Protein AF-A0A1I4CXL2-F1 (afdb_monomer_lite)

pLDDT: mean 93.28, std 7.28, range [53.97, 98.31]

Organism: NCBI:txid1123062

Radius of gyration: 19.46 Å; chains: 1; bounding box: 31×36×52 Å

Structure (mmCIF, N/CA/C/O backbone):
data_AF-A0A1I4CXL2-F1
#
_entry.id   AF-A0A1I4CXL2-F1
#
loop_
_atom_site.group_PDB
_atom_site.id
_atom_site.type_symbol
_atom_site.label_atom_id
_atom_site.label_alt_id
_atom_site.label_comp_id
_atom_site.label_asym_id
_atom_site.label_entity_id
_atom_site.label_seq_id
_atom_site.pdbx_PDB_ins_code
_atom_site.Cartn_x
_atom_site.Cartn_y
_atom_site.Cartn_z
_atom_site.occupancy
_atom_site.B_iso_or_equiv
_atom_site.auth_seq_id
_atom_site.auth_comp_id
_atom_site.auth_asym_id
_atom_site.auth_atom_id
_atom_site.pdbx_PDB_model_num
ATOM 1 N N . MET A 1 1 ? 8.875 -3.150 -25.384 1.00 70.00 1 MET A N 1
ATOM 2 C CA . MET A 1 1 ? 8.623 -3.515 -23.969 1.00 70.00 1 MET A CA 1
ATOM 3 C C . MET A 1 1 ? 8.547 -5.034 -23.763 1.00 70.00 1 MET A C 1
ATOM 5 O O . MET A 1 1 ? 9.487 -5.574 -23.207 1.00 70.00 1 MET A O 1
ATOM 9 N N . GLY A 1 2 ? 7.508 -5.754 -24.218 1.00 85.25 2 GLY A N 1
ATOM 10 C CA . GLY A 1 2 ? 7.431 -7.222 -24.067 1.00 85.25 2 GLY A CA 1
ATOM 11 C C . GLY A 1 2 ? 6.231 -7.871 -24.774 1.00 85.25 2 GLY A C 1
ATOM 12 O O . GLY A 1 2 ? 5.376 -7.164 -25.307 1.00 85.25 2 GLY A O 1
ATOM 13 N N . GLU A 1 3 ? 6.190 -9.200 -24.804 1.00 91.00 3 GLU A N 1
ATOM 14 C CA . GLU A 1 3 ? 5.093 -10.050 -25.289 1.00 91.00 3 GLU A CA 1
ATOM 15 C C . GLU A 1 3 ? 4.484 -10.840 -24.123 1.00 91.00 3 GLU A C 1
ATOM 17 O O . GLU A 1 3 ? 5.209 -11.265 -23.223 1.00 91.00 3 GLU A O 1
ATOM 22 N N . ARG A 1 4 ? 3.154 -10.998 -24.111 1.00 92.50 4 ARG A N 1
ATOM 23 C CA . ARG A 1 4 ? 2.456 -11.800 -23.100 1.00 92.50 4 ARG A CA 1
ATOM 24 C C . ARG A 1 4 ? 2.399 -13.253 -23.552 1.00 92.50 4 ARG A C 1
ATOM 26 O O . ARG A 1 4 ? 1.912 -13.531 -24.640 1.00 92.50 4 ARG A O 1
ATOM 33 N N . VAL A 1 5 ? 2.881 -14.151 -22.705 1.00 92.69 5 VAL A N 1
ATOM 34 C CA . VAL A 1 5 ? 2.886 -15.597 -22.931 1.00 92.69 5 VAL A CA 1
ATOM 35 C C . VAL A 1 5 ? 2.160 -16.256 -21.770 1.00 92.69 5 VAL A C 1
ATOM 37 O O . VAL A 1 5 ? 2.385 -15.874 -20.620 1.00 92.69 5 VAL A O 1
ATOM 40 N N . SER A 1 6 ? 1.314 -17.244 -22.061 1.00 92.06 6 SER A N 1
ATOM 41 C CA . SER A 1 6 ? 0.529 -17.941 -21.043 1.00 92.06 6 SER A CA 1
ATOM 42 C C . SER A 1 6 ? 1.392 -18.422 -19.879 1.00 92.06 6 SER A C 1
ATOM 44 O O . SER A 1 6 ? 2.483 -18.982 -20.060 1.00 92.06 6 SER A O 1
ATOM 46 N N . GLU A 1 7 ? 0.897 -18.172 -18.670 1.00 93.12 7 GLU A N 1
ATOM 47 C CA . GLU A 1 7 ? 1.526 -18.667 -17.455 1.00 93.12 7 GLU A CA 1
ATOM 48 C C . GLU A 1 7 ? 1.437 -20.197 -17.413 1.00 93.12 7 GLU A C 1
ATOM 50 O O . GLU A 1 7 ? 0.455 -20.804 -17.838 1.00 93.12 7 GLU A O 1
ATOM 55 N N . VAL A 1 8 ? 2.511 -20.830 -16.944 1.00 91.00 8 VAL A N 1
ATOM 56 C CA . VAL A 1 8 ? 2.611 -22.295 -16.850 1.00 91.00 8 VAL A CA 1
ATOM 57 C C . VAL A 1 8 ? 1.792 -22.786 -15.661 1.00 91.00 8 VAL A C 1
ATOM 59 O O . VAL A 1 8 ? 1.306 -23.913 -15.675 1.00 91.00 8 VAL A O 1
ATOM 62 N N . VAL A 1 9 ? 1.611 -21.928 -14.653 1.00 90.06 9 VAL A N 1
ATOM 63 C CA . VAL A 1 9 ? 0.753 -22.187 -13.500 1.00 90.06 9 VAL A CA 1
ATOM 64 C C . VAL A 1 9 ? -0.655 -21.632 -13.761 1.00 90.06 9 VAL A C 1
ATOM 66 O O . VAL A 1 9 ? -0.821 -20.418 -13.904 1.00 90.06 9 VAL A O 1
ATOM 69 N N . PRO A 1 10 ? -1.692 -22.485 -13.792 1.00 90.94 10 PRO A N 1
ATOM 70 C CA . PRO A 1 10 ? -3.070 -22.036 -13.949 1.00 90.94 10 PRO A CA 1
ATOM 71 C C . PRO A 1 10 ? -3.499 -21.063 -12.843 1.00 90.94 10 PRO A C 1
ATOM 73 O O . PRO A 1 10 ? -3.133 -21.226 -11.681 1.00 90.94 10 PRO A O 1
ATOM 76 N N . GLY A 1 11 ? -4.311 -20.067 -13.203 1.00 91.38 11 GLY A N 1
ATOM 77 C CA . GLY A 1 11 ? -4.863 -19.081 -12.264 1.00 91.38 11 GLY A CA 1
ATOM 78 C C . GLY A 1 11 ? -4.010 -17.825 -12.063 1.00 91.38 11 GLY A C 1
ATOM 79 O O . GLY A 1 11 ? -4.475 -16.877 -11.434 1.00 91.38 11 GLY A O 1
ATOM 80 N N . TYR A 1 12 ? -2.807 -17.778 -12.634 1.00 89.50 12 TYR A N 1
ATOM 81 C CA . TYR A 1 12 ? -1.955 -16.592 -12.627 1.00 89.50 12 TYR A CA 1
ATOM 82 C C . TYR A 1 12 ? -2.039 -15.821 -13.959 1.00 89.50 12 TYR A C 1
ATOM 84 O O . TYR A 1 12 ? -2.349 -16.414 -14.995 1.00 89.50 12 TYR A O 1
ATOM 92 N N . PRO A 1 13 ? -1.773 -14.499 -13.962 1.00 91.75 13 PRO A N 1
ATOM 93 C CA . PRO A 1 13 ? -1.742 -13.703 -15.189 1.00 91.75 13 PRO A CA 1
ATOM 94 C C . PRO A 1 13 ? -0.609 -14.119 -16.133 1.00 91.75 13 PRO A C 1
ATOM 96 O O . PRO A 1 13 ? 0.449 -14.540 -15.676 1.00 91.75 13 PRO A O 1
ATOM 99 N N . ASP A 1 14 ? -0.787 -13.887 -17.437 1.00 94.50 14 ASP A N 1
ATOM 100 C CA . ASP A 1 14 ? 0.247 -14.131 -18.451 1.00 94.50 14 ASP A CA 1
ATOM 101 C C . ASP A 1 14 ? 1.595 -13.481 -18.105 1.00 94.50 14 ASP A C 1
ATOM 103 O O . ASP A 1 14 ? 1.666 -12.302 -17.723 1.00 94.50 14 ASP A O 1
ATOM 107 N N . ARG A 1 15 ? 2.676 -14.225 -18.356 1.00 91.25 15 ARG A N 1
ATOM 108 C CA . ARG A 1 15 ? 4.052 -13.750 -18.193 1.00 91.25 15 ARG A CA 1
ATOM 109 C C . ARG A 1 15 ? 4.412 -12.750 -19.269 1.00 91.25 15 ARG A C 1
ATOM 111 O O . ARG A 1 15 ? 4.030 -12.891 -20.426 1.00 91.25 15 ARG A O 1
ATOM 118 N N . LEU A 1 16 ? 5.234 -11.775 -18.900 1.00 90.88 16 LEU A N 1
ATOM 119 C CA . LEU A 1 16 ? 5.804 -10.820 -19.838 1.00 90.88 16 LEU A CA 1
ATOM 120 C C . LEU A 1 16 ? 7.216 -11.273 -20.230 1.00 90.88 16 LEU A C 1
ATOM 122 O O . LEU A 1 16 ? 8.097 -11.347 -19.379 1.00 90.88 16 LEU A O 1
ATOM 126 N N . ILE A 1 17 ? 7.425 -11.567 -21.511 1.00 91.88 17 ILE A N 1
ATOM 127 C CA . ILE A 1 17 ? 8.720 -11.932 -22.100 1.00 91.88 17 ILE A CA 1
ATOM 128 C C . ILE A 1 17 ? 9.277 -10.711 -22.842 1.00 91.88 17 ILE A C 1
ATOM 130 O O . ILE A 1 17 ? 8.512 -10.020 -23.523 1.00 91.88 17 ILE A O 1
ATOM 134 N N . PRO A 1 18 ? 10.573 -10.374 -22.716 1.00 93.12 18 PRO A N 1
ATOM 135 C CA . PRO A 1 18 ? 11.114 -9.217 -23.412 1.00 93.12 18 PRO A CA 1
ATOM 136 C C . PRO A 1 18 ? 11.134 -9.486 -24.917 1.00 93.12 18 PRO A C 1
ATOM 138 O O . PRO A 1 18 ? 11.532 -10.558 -25.367 1.00 93.12 18 PRO A O 1
ATOM 141 N N . ARG A 1 19 ? 10.724 -8.489 -25.706 1.00 93.69 19 ARG A N 1
ATOM 142 C CA . ARG A 1 19 ? 10.996 -8.499 -27.150 1.00 93.69 19 ARG A CA 1
ATOM 143 C C . ARG A 1 19 ? 12.482 -8.225 -27.374 1.00 93.69 19 ARG A C 1
ATOM 145 O O . ARG A 1 19 ? 13.108 -7.584 -26.529 1.00 93.69 19 ARG A O 1
ATOM 152 N N . LEU A 1 20 ? 13.004 -8.649 -28.523 1.00 93.31 20 LEU A N 1
ATOM 153 C CA . LEU A 1 20 ? 14.396 -8.407 -28.904 1.00 93.31 20 LEU A CA 1
ATOM 154 C C . LEU A 1 20 ? 14.757 -6.918 -28.7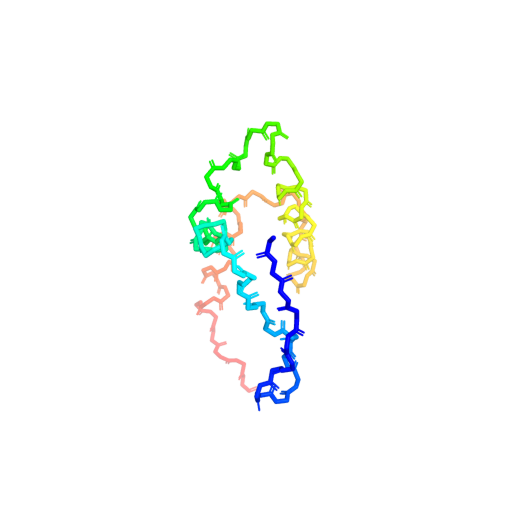55 1.00 93.31 20 LEU A C 1
ATOM 156 O O . LEU A 1 20 ? 14.043 -6.056 -29.272 1.00 93.31 20 LEU A O 1
ATOM 160 N N . GLY A 1 21 ? 15.836 -6.630 -28.025 1.00 93.88 21 GLY A N 1
ATOM 161 C CA . GLY A 1 21 ? 16.319 -5.271 -27.754 1.00 93.88 21 GLY A CA 1
ATOM 162 C C . GLY A 1 21 ? 15.639 -4.547 -26.581 1.00 93.88 21 GLY A C 1
ATOM 163 O O . GLY A 1 21 ? 16.050 -3.441 -26.237 1.00 93.88 21 GLY A O 1
ATOM 164 N N . HIS A 1 22 ? 14.625 -5.145 -25.946 1.00 92.81 22 HIS A N 1
ATOM 165 C CA . HIS A 1 22 ? 13.920 -4.591 -24.778 1.00 92.81 22 HIS A CA 1
ATOM 166 C C . HIS A 1 22 ? 14.219 -5.344 -23.471 1.00 92.81 22 HIS A C 1
ATOM 168 O O . HIS A 1 22 ? 13.502 -5.204 -22.477 1.00 92.81 22 HIS A O 1
ATOM 174 N N . GLU A 1 23 ? 15.277 -6.150 -23.443 1.00 94.19 23 GLU A N 1
ATOM 175 C CA . GLU A 1 23 ? 15.664 -6.958 -22.286 1.00 94.19 23 GLU A CA 1
ATOM 176 C C . GLU A 1 23 ? 15.974 -6.069 -21.075 1.00 94.19 23 GLU A C 1
ATOM 178 O O . GLU A 1 23 ? 15.591 -6.383 -19.947 1.00 94.19 23 GLU A O 1
ATOM 183 N N . ARG A 1 24 ? 16.623 -4.921 -21.312 1.00 93.19 24 ARG A N 1
ATOM 184 C CA . ARG A 1 24 ? 16.958 -3.945 -20.264 1.00 93.19 24 ARG A CA 1
ATOM 185 C C . ARG A 1 24 ? 15.720 -3.263 -19.687 1.00 93.19 24 ARG A C 1
ATOM 187 O O . ARG A 1 24 ? 15.631 -3.144 -18.467 1.00 93.19 24 ARG A O 1
ATOM 194 N N . ASP A 1 25 ? 14.768 -2.879 -20.536 1.00 91.19 25 ASP A N 1
ATOM 195 C CA . ASP A 1 25 ? 13.531 -2.213 -20.111 1.00 91.19 25 ASP A CA 1
ATOM 196 C C . ASP A 1 25 ? 12.715 -3.119 -19.190 1.00 91.19 25 ASP A C 1
ATOM 198 O O . ASP A 1 25 ? 12.252 -2.696 -18.132 1.00 91.19 25 ASP A O 1
ATOM 202 N N . LEU A 1 26 ? 12.578 -4.396 -19.563 1.00 91.69 26 LEU A N 1
ATOM 203 C CA . LEU A 1 26 ? 11.857 -5.358 -18.741 1.00 91.69 26 LEU A CA 1
ATOM 204 C C . LEU A 1 26 ? 12.618 -5.686 -17.451 1.00 91.69 26 LEU A C 1
ATOM 206 O O . LEU A 1 26 ? 12.005 -5.743 -16.387 1.00 91.69 26 LEU A O 1
ATOM 210 N N . ARG A 1 27 ? 13.951 -5.828 -17.516 1.00 91.31 27 ARG A N 1
ATOM 211 C CA . ARG A 1 27 ? 14.803 -6.040 -16.332 1.00 91.31 27 ARG A CA 1
ATOM 212 C C . ARG A 1 27 ? 14.704 -4.890 -15.329 1.00 91.31 27 ARG A C 1
ATOM 214 O O . ARG A 1 27 ? 14.824 -5.123 -14.130 1.00 91.31 27 ARG A O 1
ATOM 221 N N . ALA A 1 28 ? 14.473 -3.665 -15.794 1.00 93.38 28 ALA A N 1
ATOM 222 C CA . ALA A 1 28 ? 14.301 -2.506 -14.929 1.00 93.38 28 ALA A CA 1
ATOM 223 C C . ALA A 1 28 ? 12.963 -2.502 -14.162 1.00 93.38 28 ALA A C 1
ATOM 225 O O . ALA A 1 28 ? 12.806 -1.699 -13.246 1.00 93.38 28 ALA A O 1
ATOM 226 N N . ARG A 1 29 ? 12.001 -3.384 -14.465 1.00 91.38 29 ARG A N 1
ATOM 227 C CA . ARG A 1 29 ? 10.698 -3.443 -13.774 1.00 91.38 29 ARG A CA 1
ATOM 228 C C . ARG A 1 29 ? 10.764 -4.238 -12.468 1.00 91.38 29 ARG A C 1
ATOM 230 O O . ARG A 1 29 ? 10.045 -5.215 -12.280 1.00 91.38 29 ARG A O 1
ATOM 237 N N . THR A 1 30 ? 11.641 -3.816 -11.567 1.00 94.31 30 THR A N 1
ATOM 238 C CA . THR A 1 30 ? 11.753 -4.374 -10.216 1.00 94.31 30 THR A CA 1
ATOM 239 C C . THR A 1 30 ? 10.776 -3.689 -9.262 1.00 94.31 30 THR A C 1
ATOM 241 O O . THR A 1 30 ? 10.366 -2.552 -9.503 1.00 94.31 30 THR A O 1
ATOM 244 N N . LEU A 1 31 ? 10.435 -4.350 -8.148 1.00 95.81 31 LEU A N 1
ATOM 245 C CA . LEU A 1 31 ? 9.670 -3.704 -7.074 1.00 95.81 31 LEU A CA 1
ATOM 246 C C . LEU A 1 31 ? 10.396 -2.461 -6.551 1.00 95.81 31 LEU A C 1
ATOM 248 O O . LEU A 1 31 ? 9.765 -1.430 -6.380 1.00 95.81 31 LEU A O 1
ATOM 252 N N . THR A 1 32 ? 11.719 -2.507 -6.388 1.00 96.38 32 THR A N 1
ATOM 253 C CA . THR A 1 32 ? 12.503 -1.328 -5.996 1.00 96.38 32 THR A CA 1
ATOM 254 C C . THR A 1 32 ? 12.281 -0.162 -6.958 1.00 96.38 32 THR A C 1
ATOM 256 O O . THR A 1 32 ? 11.881 0.911 -6.528 1.00 96.38 32 THR A O 1
ATOM 259 N N . ASN A 1 33 ? 12.438 -0.370 -8.267 1.00 96.00 33 ASN A N 1
ATOM 260 C CA . ASN A 1 33 ? 12.249 0.705 -9.243 1.00 96.00 33 ASN A CA 1
ATOM 261 C C . ASN A 1 33 ? 10.796 1.188 -9.316 1.00 96.00 33 ASN A C 1
ATOM 263 O O . ASN A 1 33 ? 10.563 2.368 -9.560 1.00 96.00 33 ASN A O 1
ATOM 267 N N . LEU A 1 34 ? 9.830 0.295 -9.084 1.00 94.88 34 LEU A N 1
ATOM 268 C CA . LEU A 1 34 ? 8.415 0.645 -9.001 1.00 94.88 34 LEU A CA 1
ATOM 269 C C . LEU A 1 34 ? 8.101 1.520 -7.778 1.00 94.88 34 LEU A C 1
ATOM 271 O O . LEU A 1 34 ? 7.265 2.413 -7.876 1.00 94.88 34 LEU A O 1
ATOM 275 N N . TYR A 1 35 ? 8.753 1.262 -6.641 1.00 97.12 35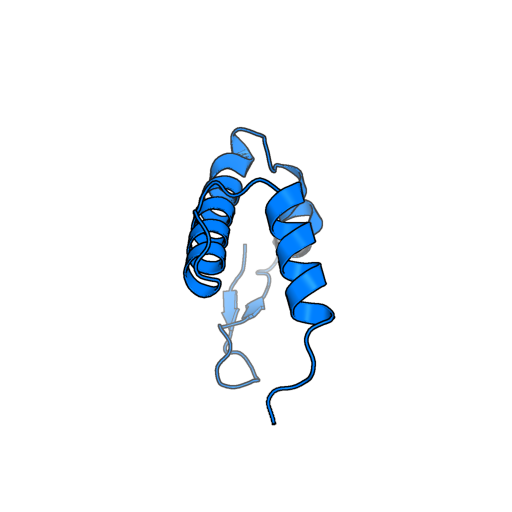 TYR A N 1
ATOM 276 C CA . TYR A 1 35 ? 8.472 1.929 -5.368 1.00 97.12 35 TYR A CA 1
ATOM 277 C C . TYR A 1 35 ? 9.356 3.155 -5.094 1.00 97.12 35 TYR A C 1
ATOM 279 O O . TYR A 1 35 ? 8.951 4.016 -4.322 1.00 97.12 35 TYR A O 1
ATOM 287 N N . ASN A 1 36 ? 10.520 3.281 -5.736 1.00 97.00 36 ASN A N 1
ATOM 288 C CA . ASN A 1 36 ? 11.410 4.438 -5.587 1.00 97.00 36 ASN A CA 1
ATOM 289 C C . ASN A 1 36 ? 10.737 5.812 -5.811 1.00 97.00 36 ASN A C 1
ATOM 291 O O . ASN A 1 36 ? 11.058 6.724 -5.055 1.00 97.00 36 ASN A O 1
ATOM 295 N N . PRO A 1 37 ? 9.831 6.009 -6.795 1.00 96.12 37 PRO A N 1
ATOM 296 C CA . PRO A 1 37 ? 9.171 7.301 -6.993 1.00 96.12 37 PRO A CA 1
ATOM 297 C C . PRO A 1 37 ? 7.958 7.527 -6.074 1.00 96.12 37 PRO A C 1
ATOM 299 O O . PRO A 1 37 ? 7.225 8.491 -6.271 1.00 96.12 37 PRO A O 1
ATOM 302 N N . ARG A 1 38 ? 7.673 6.655 -5.094 1.00 95.81 38 ARG A N 1
ATOM 303 C CA . ARG A 1 38 ? 6.561 6.904 -4.159 1.00 95.81 38 ARG A CA 1
ATOM 304 C C . ARG A 1 38 ? 6.732 8.243 -3.442 1.00 95.81 38 ARG A C 1
ATOM 306 O O . ARG A 1 38 ? 7.847 8.627 -3.098 1.00 95.81 38 ARG A O 1
ATOM 313 N N . GLY A 1 39 ? 5.625 8.951 -3.225 1.00 94.31 39 GLY A N 1
ATOM 314 C CA . GLY A 1 39 ? 5.641 10.296 -2.652 1.00 94.31 39 GLY A CA 1
ATOM 315 C C . GLY A 1 39 ? 6.087 11.405 -3.615 1.00 94.31 39 GLY A C 1
ATOM 316 O O . GLY A 1 39 ? 6.078 12.569 -3.220 1.00 94.31 39 GLY A O 1
ATOM 317 N N . THR A 1 40 ? 6.448 11.093 -4.868 1.00 97.38 40 THR A N 1
ATOM 318 C CA . THR A 1 40 ? 6.668 12.093 -5.928 1.00 97.38 40 THR A CA 1
ATOM 319 C C . THR A 1 40 ? 5.448 12.207 -6.846 1.00 97.38 40 THR A C 1
ATOM 321 O O . THR A 1 40 ? 4.524 11.390 -6.795 1.00 97.38 40 THR A O 1
ATOM 324 N N . ALA A 1 41 ? 5.435 13.211 -7.728 1.00 96.62 41 ALA A N 1
ATOM 325 C CA . ALA A 1 41 ? 4.351 13.389 -8.697 1.00 96.62 41 ALA A CA 1
ATOM 326 C C . ALA A 1 41 ? 4.211 12.175 -9.638 1.00 96.62 41 ALA A C 1
ATOM 328 O O . ALA A 1 41 ? 3.100 11.761 -9.966 1.00 96.62 41 ALA A O 1
ATOM 329 N N . GLU A 1 42 ? 5.330 11.561 -10.025 1.00 94.62 42 GLU A N 1
ATOM 330 C CA . GLU A 1 42 ? 5.376 10.361 -10.863 1.00 94.62 42 GLU A CA 1
ATOM 331 C C . GLU A 1 42 ? 4.837 9.114 -10.140 1.00 94.62 42 GLU A C 1
ATOM 333 O O . GLU A 1 42 ? 4.322 8.202 -10.792 1.00 94.62 42 GLU A O 1
ATOM 338 N N . GLY A 1 43 ? 4.942 9.061 -8.807 1.00 95.88 43 GLY A N 1
ATOM 339 C CA . GLY A 1 43 ? 4.470 7.953 -7.969 1.00 95.88 43 GLY A CA 1
ATOM 340 C C . GLY A 1 43 ? 3.073 8.122 -7.371 1.00 95.88 43 GLY A C 1
ATOM 341 O O . GLY A 1 43 ? 2.567 7.173 -6.774 1.00 95.88 43 GLY A O 1
ATOM 342 N N . ALA A 1 44 ? 2.409 9.266 -7.563 1.00 96.94 44 ALA A N 1
ATOM 343 C CA . ALA A 1 44 ? 1.108 9.565 -6.949 1.00 96.94 44 ALA A CA 1
ATOM 344 C C . ALA A 1 44 ? 0.005 8.533 -7.275 1.00 96.94 44 ALA A C 1
ATOM 346 O O . ALA A 1 44 ? -0.908 8.297 -6.476 1.00 96.94 44 ALA A O 1
ATOM 347 N N . TRP A 1 45 ? 0.090 7.874 -8.436 1.00 96.38 45 TRP A N 1
ATOM 348 C CA . TRP A 1 45 ? -0.825 6.789 -8.804 1.00 96.38 45 TRP A CA 1
ATOM 349 C C . TRP A 1 45 ? -0.691 5.581 -7.865 1.00 96.38 45 TRP A C 1
ATOM 351 O O . TRP A 1 45 ? -1.693 4.947 -7.537 1.00 96.38 45 TRP A O 1
ATOM 361 N N . LEU A 1 46 ? 0.529 5.271 -7.416 1.00 97.19 46 LEU A N 1
ATOM 362 C CA . LEU A 1 46 ? 0.799 4.161 -6.510 1.00 97.19 46 LEU A CA 1
ATOM 363 C C . LEU A 1 46 ? 0.312 4.509 -5.104 1.00 97.19 46 LEU A C 1
ATOM 365 O O . LEU A 1 46 ? -0.342 3.684 -4.474 1.00 97.19 46 LEU A O 1
ATOM 369 N N . ASP A 1 47 ? 0.525 5.744 -4.653 1.00 96.81 47 ASP A N 1
ATOM 370 C CA . ASP A 1 47 ? 0.005 6.219 -3.366 1.00 96.81 47 ASP A CA 1
ATOM 371 C C . ASP A 1 47 ? -1.528 6.171 -3.318 1.00 96.81 47 ASP A C 1
ATOM 373 O O . ASP A 1 47 ? -2.104 5.697 -2.343 1.00 96.81 47 ASP A O 1
ATOM 377 N N . SER A 1 48 ? -2.195 6.538 -4.415 1.00 96.81 48 SER A N 1
ATOM 378 C CA . SER A 1 48 ? -3.656 6.428 -4.538 1.00 96.81 48 SER A CA 1
ATOM 379 C C . SER A 1 48 ? -4.153 4.978 -4.463 1.00 96.81 48 SER A C 1
ATOM 381 O O . SER A 1 48 ? -5.233 4.712 -3.935 1.00 96.81 48 SER A O 1
ATOM 383 N N . LEU A 1 49 ? -3.389 4.021 -5.003 1.00 97.50 49 LEU A N 1
ATOM 384 C CA . LEU A 1 49 ? -3.718 2.597 -4.894 1.00 97.50 49 LEU A CA 1
ATOM 385 C C . LEU A 1 49 ? -3.503 2.069 -3.474 1.00 97.50 49 LEU A C 1
ATOM 387 O O . LEU A 1 49 ? -4.355 1.326 -2.991 1.00 97.50 49 LEU A O 1
ATOM 391 N N . HIS A 1 50 ? -2.414 2.468 -2.812 1.00 96.75 50 HIS A N 1
ATOM 392 C CA . HIS A 1 50 ? -2.160 2.122 -1.410 1.00 96.75 50 HIS A CA 1
ATOM 393 C C . HIS A 1 50 ? -3.251 2.686 -0.499 1.00 96.75 50 HIS A C 1
ATOM 395 O O . HIS A 1 50 ? -3.853 1.916 0.232 1.00 96.75 50 HIS A O 1
ATOM 401 N N . ALA A 1 51 ? -3.648 3.952 -0.654 1.00 96.50 51 ALA A N 1
ATOM 402 C CA . ALA A 1 51 ? -4.730 4.540 0.144 1.00 96.50 51 ALA A CA 1
ATOM 403 C C . ALA A 1 51 ? -6.065 3.780 0.007 1.00 96.50 51 ALA A C 1
ATOM 405 O O . ALA A 1 51 ? -6.795 3.585 0.978 1.00 96.50 51 ALA A O 1
ATOM 406 N N . ARG A 1 52 ? -6.392 3.306 -1.204 1.00 98.12 52 ARG A N 1
ATOM 407 C CA . ARG A 1 52 ? -7.586 2.473 -1.436 1.00 98.12 52 ARG A CA 1
ATOM 408 C C . ARG A 1 52 ? -7.470 1.099 -0.781 1.00 98.12 52 ARG A C 1
ATOM 410 O O . ARG A 1 52 ? -8.473 0.582 -0.292 1.00 98.12 52 ARG A O 1
ATOM 417 N N . LEU A 1 53 ? -6.281 0.503 -0.822 1.00 97.88 53 LEU A N 1
ATOM 418 C CA . LEU A 1 53 ? -6.008 -0.773 -0.172 1.00 97.88 53 LEU A CA 1
ATOM 419 C C . LEU A 1 53 ? -6.109 -0.631 1.351 1.00 97.88 53 LEU A C 1
ATOM 421 O O . LEU A 1 53 ? -6.829 -1.407 1.971 1.00 97.88 53 LEU A O 1
ATOM 425 N N . ASP A 1 54 ? -5.475 0.388 1.925 1.00 97.00 54 ASP A N 1
ATOM 426 C CA . ASP A 1 54 ? -5.467 0.658 3.363 1.00 97.00 54 ASP A CA 1
ATOM 427 C C . ASP A 1 54 ? -6.885 0.898 3.889 1.00 97.00 54 ASP A C 1
ATOM 429 O O . ASP A 1 54 ? -7.280 0.295 4.884 1.00 97.00 54 ASP A O 1
ATOM 433 N N . ALA A 1 55 ? -7.710 1.667 3.169 1.00 98.00 55 ALA A N 1
ATOM 434 C CA . ALA A 1 55 ? -9.115 1.861 3.525 1.00 98.00 55 ALA A CA 1
ATOM 435 C C . ALA A 1 55 ? -9.920 0.547 3.514 1.00 98.00 55 ALA A C 1
ATOM 437 O O . ALA A 1 55 ? -10.751 0.317 4.394 1.00 98.00 55 ALA A O 1
ATOM 438 N N . ALA A 1 56 ? -9.676 -0.335 2.537 1.00 98.31 56 ALA A N 1
ATOM 439 C CA . ALA A 1 56 ? -10.340 -1.637 2.467 1.00 98.31 56 ALA A CA 1
ATOM 440 C C . ALA A 1 56 ? -9.889 -2.572 3.603 1.00 98.31 56 ALA A C 1
ATOM 442 O O . ALA A 1 56 ? -10.712 -3.286 4.177 1.00 98.31 56 ALA A O 1
ATOM 443 N N . VAL A 1 57 ? -8.600 -2.543 3.954 1.00 97.69 57 VAL A N 1
ATOM 444 C CA . VAL A 1 57 ? -8.042 -3.298 5.083 1.00 97.69 57 VAL A CA 1
ATOM 445 C C . VAL A 1 57 ? -8.610 -2.777 6.402 1.00 97.69 57 VAL A C 1
ATOM 447 O O . VAL A 1 57 ? -9.115 -3.572 7.191 1.00 97.69 57 VAL A O 1
ATOM 450 N N . ALA A 1 58 ? -8.611 -1.461 6.622 1.00 98.00 58 ALA A N 1
ATOM 451 C CA . ALA A 1 58 ? -9.202 -0.845 7.806 1.00 98.00 58 ALA A CA 1
ATOM 452 C C . ALA A 1 58 ? -10.677 -1.244 7.955 1.00 98.00 58 ALA A C 1
ATOM 454 O O . ALA A 1 58 ? -11.080 -1.712 9.020 1.00 98.00 58 ALA A O 1
ATOM 455 N N . ALA A 1 59 ? -11.459 -1.183 6.872 1.00 98.19 59 ALA A N 1
ATOM 456 C CA . ALA A 1 59 ? -12.850 -1.629 6.875 1.00 98.19 59 ALA A CA 1
ATOM 457 C C . ALA A 1 59 ? -13.001 -3.116 7.251 1.00 98.19 59 ALA A C 1
ATOM 459 O O . ALA A 1 59 ? -13.898 -3.456 8.020 1.00 98.19 59 ALA A O 1
ATOM 460 N N . ALA A 1 60 ? -12.114 -3.997 6.773 1.00 97.81 60 ALA A N 1
ATOM 461 C CA . ALA A 1 60 ? -12.127 -5.420 7.125 1.00 97.81 60 ALA A CA 1
ATOM 462 C C . ALA A 1 60 ? -11.841 -5.675 8.617 1.00 97.81 60 ALA A C 1
ATOM 464 O O . ALA A 1 60 ? -12.394 -6.608 9.197 1.00 97.81 60 ALA A O 1
ATOM 465 N N . TYR A 1 61 ? -11.029 -4.823 9.249 1.00 96.56 61 TYR A N 1
ATOM 466 C CA . TYR A 1 61 ? -10.798 -4.834 10.698 1.00 96.56 61 TYR A CA 1
ATOM 467 C C . TYR A 1 61 ? -11.858 -4.055 11.503 1.00 96.56 61 TYR A C 1
ATOM 469 O O . TYR A 1 61 ? -11.810 -4.047 12.735 1.00 96.56 61 TYR A O 1
ATOM 477 N N . GLY A 1 62 ? -12.818 -3.398 10.841 1.00 97.19 62 GLY A N 1
ATOM 478 C CA . GLY A 1 62 ? -13.814 -2.535 11.487 1.00 97.19 62 GLY A CA 1
ATOM 479 C C . GLY A 1 62 ? -13.233 -1.221 12.025 1.00 97.19 62 GLY A C 1
ATOM 480 O O . GLY A 1 62 ? -13.728 -0.679 13.014 1.00 97.19 62 GLY A O 1
ATOM 481 N N . TRP A 1 63 ? -12.147 -0.731 11.431 1.00 98.00 63 TRP A N 1
ATOM 482 C CA . TRP A 1 63 ? -11.443 0.490 11.823 1.00 98.00 63 TRP A CA 1
ATOM 483 C C . TRP A 1 63 ? -11.765 1.653 10.879 1.00 98.00 63 TRP A C 1
ATOM 485 O O . TRP A 1 63 ? -12.141 1.422 9.726 1.00 98.00 63 TRP A O 1
ATOM 495 N N . PRO A 1 64 ? -11.632 2.908 11.347 1.00 97.62 64 PRO A N 1
ATOM 496 C CA . PRO A 1 64 ? -11.751 4.062 10.468 1.00 97.62 64 PRO A CA 1
ATOM 497 C C . PRO A 1 64 ? -10.616 4.063 9.432 1.00 97.62 64 PRO A C 1
ATOM 499 O O . PRO A 1 64 ? -9.508 3.610 9.714 1.00 97.62 64 PRO A O 1
ATOM 502 N N . ALA A 1 65 ? -10.898 4.554 8.223 1.00 97.12 65 ALA A N 1
ATOM 503 C CA . ALA A 1 65 ? -9.936 4.543 7.115 1.00 97.12 65 ALA A CA 1
ATOM 504 C C . ALA A 1 65 ? -8.734 5.479 7.341 1.00 97.12 65 ALA A C 1
ATOM 506 O O . ALA A 1 65 ? -7.694 5.298 6.720 1.00 97.12 65 ALA A O 1
ATOM 507 N N . ASP A 1 66 ? -8.884 6.462 8.225 1.00 96.31 66 ASP A N 1
ATOM 508 C CA . ASP A 1 66 ? -7.872 7.419 8.669 1.00 96.31 66 ASP A CA 1
ATOM 509 C C . ASP A 1 66 ? -7.308 7.073 10.059 1.00 96.31 66 ASP A C 1
ATOM 511 O O . ASP A 1 66 ? -6.822 7.953 10.769 1.00 96.31 66 ASP A O 1
ATOM 515 N N . ILE A 1 67 ? -7.378 5.798 10.471 1.00 97.38 67 ILE A N 1
ATOM 516 C CA . ILE A 1 67 ? -6.759 5.332 11.717 1.00 97.38 67 ILE A CA 1
ATOM 517 C C . ILE A 1 67 ? -5.272 5.718 11.762 1.00 97.38 67 ILE A C 1
ATOM 519 O O . ILE A 1 67 ? -4.527 5.480 10.811 1.00 97.38 67 ILE A O 1
ATOM 523 N N . ALA A 1 68 ? -4.841 6.300 12.884 1.00 97.31 68 ALA A N 1
ATOM 524 C CA . ALA A 1 68 ? -3.435 6.609 13.114 1.00 97.31 68 ALA A CA 1
ATOM 525 C C . ALA A 1 68 ? -2.598 5.322 13.182 1.00 97.31 68 ALA A C 1
ATOM 527 O O . ALA A 1 68 ? -3.069 4.283 13.655 1.00 97.31 68 ALA A O 1
ATOM 528 N N . GLU A 1 69 ? -1.344 5.390 12.739 1.00 95.62 69 GLU A N 1
ATOM 529 C CA . GLU A 1 69 ? -0.445 4.233 12.716 1.00 95.62 69 GLU A CA 1
ATOM 530 C C . GLU A 1 69 ? -0.273 3.628 14.117 1.00 95.62 69 GLU A C 1
ATOM 532 O O . GLU A 1 69 ? -0.371 2.414 14.293 1.00 95.62 69 GLU A O 1
ATOM 537 N N . GLU A 1 70 ? -0.116 4.471 15.137 1.00 97.81 70 GLU A N 1
ATOM 538 C CA . GLU A 1 70 ? 0.041 4.050 16.527 1.00 97.81 70 GLU A CA 1
ATOM 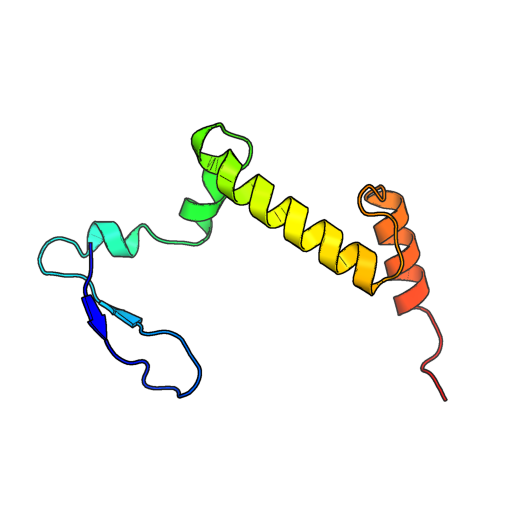539 C C . GLU A 1 70 ? -1.200 3.312 17.050 1.00 97.81 70 GLU A C 1
ATOM 541 O O . GLU A 1 70 ? -1.077 2.281 17.7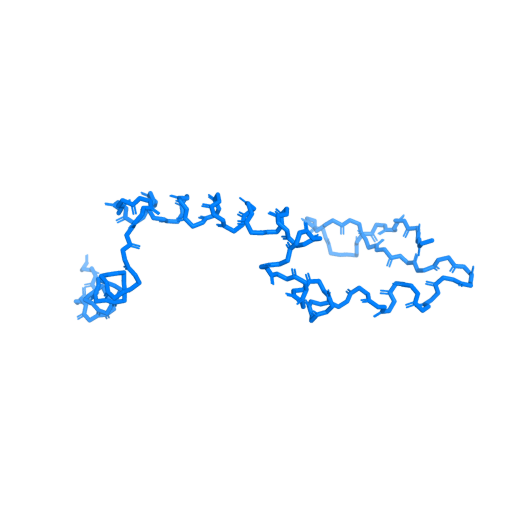19 1.00 97.81 70 GLU A O 1
ATOM 546 N N . ASP A 1 71 ? -2.396 3.793 16.701 1.00 97.88 71 ASP A N 1
ATOM 547 C CA . ASP A 1 71 ? -3.660 3.157 17.076 1.00 97.88 71 ASP A CA 1
ATOM 548 C C . ASP A 1 71 ? -3.838 1.813 16.363 1.00 97.88 71 ASP A C 1
ATOM 550 O O . ASP A 1 71 ? -4.271 0.831 16.977 1.00 97.88 71 ASP A O 1
ATOM 554 N N . ALA A 1 72 ? -3.491 1.744 15.074 1.00 97.00 72 ALA A N 1
ATOM 555 C CA . ALA A 1 72 ? -3.527 0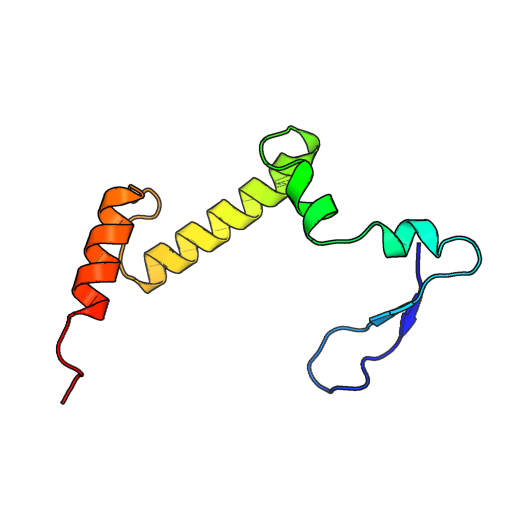.505 14.308 1.00 97.00 72 ALA A CA 1
ATOM 556 C C . ALA A 1 72 ? -2.568 -0.534 14.908 1.00 97.00 72 ALA A C 1
ATOM 558 O O . ALA A 1 72 ? -2.972 -1.672 15.157 1.00 97.00 72 ALA A O 1
ATOM 559 N N . LEU A 1 73 ? -1.329 -0.142 15.221 1.00 97.25 73 LEU A N 1
ATOM 560 C CA . LEU A 1 73 ? -0.328 -1.015 15.838 1.00 97.25 73 LEU A CA 1
ATOM 561 C C . LEU A 1 73 ? -0.772 -1.519 17.216 1.00 97.25 73 LEU A C 1
ATOM 563 O O . LEU A 1 73 ? -0.659 -2.715 17.494 1.00 97.25 73 LEU A O 1
ATOM 567 N N . ALA A 1 74 ? -1.328 -0.649 18.063 1.00 97.50 74 ALA A N 1
ATOM 568 C CA . ALA A 1 74 ? -1.835 -1.041 19.377 1.00 97.50 74 ALA A CA 1
ATOM 569 C C . ALA A 1 74 ? -2.985 -2.059 19.274 1.00 97.50 74 ALA A C 1
ATOM 571 O O . ALA A 1 74 ? -3.006 -3.057 20.001 1.00 97.50 74 ALA A O 1
ATOM 572 N N . ARG A 1 75 ? -3.925 -1.850 18.342 1.00 96.88 75 ARG A N 1
ATOM 573 C CA . ARG A 1 75 ? -5.037 -2.784 18.102 1.00 96.88 75 ARG A CA 1
ATOM 574 C C . ARG A 1 75 ? -4.557 -4.115 17.531 1.00 96.88 75 ARG A C 1
ATOM 576 O O . ARG A 1 75 ? -5.016 -5.159 17.990 1.00 96.88 75 ARG A O 1
ATOM 583 N N . LEU A 1 76 ? -3.623 -4.097 16.576 1.00 96.25 76 LEU A N 1
ATOM 584 C CA . LEU A 1 76 ? -3.002 -5.313 16.038 1.00 96.25 76 LEU A CA 1
ATOM 585 C C . LEU A 1 76 ? -2.300 -6.113 17.138 1.00 96.25 76 LEU A C 1
ATOM 587 O O . LEU A 1 76 ? -2.458 -7.332 17.201 1.00 96.25 76 LEU A O 1
ATOM 591 N N . LEU A 1 77 ? -1.572 -5.441 18.031 1.00 96.50 77 LEU A N 1
ATOM 592 C CA . LEU A 1 77 ? -0.911 -6.090 19.160 1.00 96.50 77 LEU A CA 1
ATOM 593 C C . LEU A 1 77 ? -1.924 -6.749 20.104 1.00 96.50 77 LEU A C 1
ATOM 595 O O . LEU A 1 77 ? -1.739 -7.904 20.485 1.00 96.50 77 LEU A O 1
ATOM 599 N N . ALA A 1 78 ? -3.014 -6.054 20.439 1.00 95.62 78 ALA A N 1
ATOM 600 C CA . ALA A 1 78 ? -4.076 -6.609 21.274 1.00 95.62 78 ALA A CA 1
ATOM 601 C C . ALA A 1 78 ? -4.750 -7.831 20.622 1.00 95.62 78 ALA A C 1
ATOM 603 O O . ALA A 1 78 ? -4.986 -8.831 21.298 1.00 95.62 78 ALA A O 1
ATOM 604 N N . LEU A 1 79 ? -5.008 -7.785 19.307 1.00 93.69 79 LEU A N 1
ATOM 605 C CA . LEU A 1 79 ? -5.526 -8.929 18.546 1.00 93.69 79 LEU A CA 1
ATOM 606 C C . LEU A 1 79 ? -4.552 -10.111 18.562 1.00 93.69 79 LEU A C 1
ATOM 608 O O . LEU A 1 79 ? -4.977 -11.250 18.729 1.00 93.69 79 LEU A O 1
ATOM 612 N N . HIS A 1 80 ? -3.253 -9.850 18.418 1.00 94.25 80 HIS A N 1
ATOM 613 C CA . HIS A 1 80 ? -2.224 -10.887 18.452 1.00 94.25 80 HIS A CA 1
ATOM 614 C C . HIS A 1 80 ? -2.100 -11.553 19.831 1.00 94.25 80 HIS A C 1
ATOM 616 O O . HIS A 1 80 ? -1.829 -12.748 19.918 1.00 94.25 80 HIS A O 1
ATOM 622 N N . GLN A 1 81 ? -2.306 -10.791 20.906 1.00 94.81 81 GLN A N 1
ATOM 623 C CA . GLN A 1 81 ? -2.250 -11.283 22.285 1.00 94.81 81 GLN A CA 1
ATOM 624 C C . GLN A 1 81 ? -3.559 -11.932 22.758 1.00 94.81 81 GLN A C 1
ATOM 626 O O . GLN A 1 81 ? -3.588 -12.527 23.839 1.00 94.81 81 GLN A O 1
ATOM 631 N N . ALA A 1 82 ? -4.644 -11.815 21.987 1.00 87.62 82 ALA A N 1
ATOM 632 C CA . ALA A 1 82 ? -5.922 -12.398 22.352 1.00 87.62 82 ALA A CA 1
ATOM 633 C C . ALA A 1 82 ? -5.814 -13.935 22.431 1.00 87.62 82 AL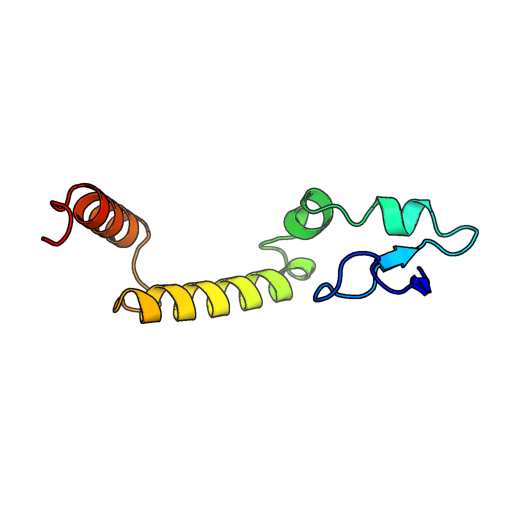A A C 1
ATOM 635 O O . ALA A 1 82 ? -5.166 -14.561 21.587 1.00 87.62 82 ALA A O 1
ATOM 636 N N . PRO A 1 83 ? -6.454 -14.576 23.427 1.00 77.19 83 PRO A N 1
ATOM 637 C CA . PRO A 1 83 ? -6.530 -16.027 23.460 1.00 77.19 83 PRO A CA 1
ATOM 638 C C . PRO A 1 83 ? -7.220 -16.537 22.192 1.00 77.19 83 PRO A C 1
ATOM 640 O O . PRO A 1 83 ? -8.199 -15.943 21.737 1.00 77.19 83 PRO A O 1
ATOM 643 N N . ALA A 1 84 ? -6.722 -17.647 21.639 1.00 68.44 84 ALA A N 1
ATOM 644 C CA . ALA A 1 84 ? -7.320 -18.255 20.457 1.00 68.44 84 ALA A CA 1
ATOM 645 C C . ALA A 1 84 ? -8.822 -18.514 20.695 1.00 68.44 84 ALA A C 1
ATOM 647 O O . ALA A 1 84 ? -9.188 -18.962 21.791 1.00 68.44 84 ALA A O 1
ATOM 648 N N . PRO A 1 85 ? -9.690 -18.227 19.705 1.00 65.69 85 PRO A N 1
ATOM 649 C CA . PRO A 1 85 ? -11.109 -18.526 19.829 1.00 65.69 85 PRO A CA 1
ATOM 650 C C . PRO A 1 85 ? -11.272 -20.022 20.129 1.00 65.69 85 PRO A C 1
ATOM 652 O O . PRO A 1 85 ? -10.660 -20.855 19.460 1.00 65.69 85 PRO A O 1
ATOM 655 N N . ARG A 1 86 ? -12.020 -20.331 21.194 1.00 53.97 86 ARG A N 1
ATOM 656 C CA . ARG A 1 86 ? -12.339 -21.708 21.598 1.00 53.97 86 ARG A CA 1
ATOM 657 C C . ARG A 1 86 ? -13.244 -22.394 20.588 1.00 53.97 86 ARG A C 1
ATOM 659 O O . ARG A 1 86 ? -14.143 -21.703 20.061 1.00 53.97 86 ARG A O 1
#

Foldseek 3Di:
DFDFADDPDPPDGTDTHADPPCPVVVVCPDPCNLCVCPPHPVNVVVVVVVLVVQCVVCVVVVHHSPDDPVRVVVVVVVVVPDDDDD

Sequence (86 aa):
MGERVSEVVPGYPDRLIPRLGHERDLRARTLTNLYNPRGTAEGAWLDSLHARLDAAVAAAYGWPADIAEEDALARLLALHQAPAPR

Secondary structure (DSSP, 8-state):
--EEE--SSTTSPPEEEPPTT-HHHHHT--HHHHHTTTTSTTTHHHHHHHHHHHHHHHHHTT--TT--HHHHHHHHHHHHHSPPP-